Protein AF-A0A2V2SJ49-F1 (afdb_monomer_lite)

Secondary structure (DSSP, 8-state):
------PPP---PPPP----------HHHHHHHHHHHHHHHHHHH-TTSEEEEETTEEEEEES-HHHHHHHHHHHH-S---EEEE--SS---------PPP-

Foldseek 3Di:
DDDDDDDDDDDDDPDDDPPDPPDPPPQVNLQVVLCVVCLVVCCVPPAQWKFKTDPSDTPDIGNDQVVGVVVVCVVPNPDDIDIDHSDPDDDDDDDDDDDDDD

Sequence (102 aa):
MCNVTTMKDSELLPAPQINLPGSTPDKWERERSAFSRLLPSLMRTHKGKYVAIHEERVVDFGDDKIALALRVYAKFGYVPIYVSEVTEQPRIVRIPSPRRVQ

pLDDT: mean 78.87, std 13.24, range [35.66, 93.19]

Structure (mmCIF, N/CA/C/O backbone):
data_AF-A0A2V2SJ49-F1
#
_entry.id   AF-A0A2V2SJ49-F1
#
loop_
_atom_site.group_PDB
_atom_site.id
_atom_site.type_symbol
_atom_site.label_atom_id
_atom_site.label_alt_id
_atom_site.label_comp_id
_atom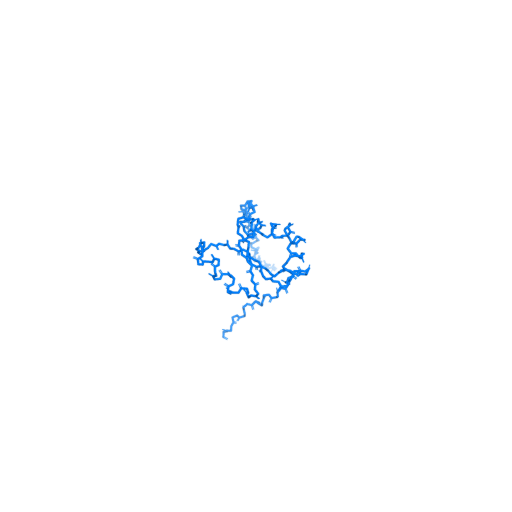_site.label_asym_id
_atom_site.label_entity_id
_atom_site.label_seq_id
_atom_site.pdbx_PDB_ins_code
_atom_site.Cartn_x
_atom_site.Cartn_y
_atom_site.Cartn_z
_atom_site.occupancy
_atom_site.B_iso_or_equiv
_atom_site.auth_seq_id
_atom_site.auth_comp_id
_atom_site.auth_asym_id
_atom_site.auth_atom_id
_atom_site.pdbx_PDB_model_num
ATOM 1 N N . MET A 1 1 ? 50.133 -40.007 42.368 1.00 36.47 1 MET A N 1
ATOM 2 C CA . MET A 1 1 ? 50.212 -39.404 41.021 1.00 36.47 1 MET A CA 1
ATOM 3 C C . MET A 1 1 ? 48.810 -39.425 40.442 1.00 36.47 1 MET A C 1
ATOM 5 O O . MET A 1 1 ? 48.320 -40.504 40.143 1.00 36.47 1 MET A O 1
ATOM 9 N N . CYS A 1 2 ? 48.133 -38.280 40.387 1.00 35.66 2 CYS A N 1
ATOM 10 C CA . CYS A 1 2 ? 46.782 -38.176 39.836 1.00 35.66 2 CYS A CA 1
ATOM 11 C C . CYS A 1 2 ? 46.875 -37.313 38.577 1.00 35.66 2 CYS A C 1
ATOM 13 O O . CYS A 1 2 ? 47.139 -36.118 38.678 1.00 35.66 2 CYS A O 1
ATOM 15 N N . ASN A 1 3 ? 46.723 -37.925 37.403 1.00 44.38 3 ASN A N 1
ATOM 16 C CA . ASN A 1 3 ? 46.737 -37.204 36.136 1.00 44.38 3 ASN A CA 1
ATOM 17 C C . ASN A 1 3 ? 45.353 -36.591 35.906 1.00 44.38 3 ASN A C 1
ATOM 19 O O . ASN A 1 3 ? 44.386 -37.310 35.666 1.00 44.38 3 ASN A O 1
ATOM 23 N N . VAL A 1 4 ? 45.263 -35.263 35.989 1.00 50.28 4 VAL A N 1
ATOM 24 C CA . VAL A 1 4 ? 44.092 -34.508 35.532 1.00 50.28 4 VAL A CA 1
ATOM 25 C C . VAL A 1 4 ? 44.104 -34.509 34.006 1.00 50.28 4 VAL A C 1
ATOM 27 O O . VAL A 1 4 ? 44.989 -33.936 33.376 1.00 50.28 4 VAL A O 1
ATOM 30 N N . THR A 1 5 ? 43.132 -35.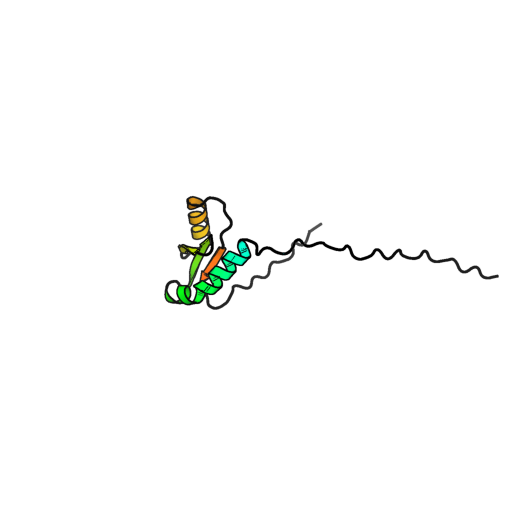194 33.412 1.00 49.97 5 THR A N 1
ATOM 31 C CA . THR A 1 5 ? 42.854 -35.155 31.976 1.00 49.97 5 THR A CA 1
ATOM 32 C C . THR A 1 5 ? 42.397 -33.748 31.586 1.00 49.97 5 THR A C 1
ATOM 34 O O . THR A 1 5 ? 41.337 -33.291 32.009 1.00 49.97 5 THR A O 1
ATOM 37 N N . THR A 1 6 ? 43.206 -33.066 30.777 1.00 54.03 6 THR A N 1
ATOM 38 C CA . THR A 1 6 ? 42.900 -31.782 30.136 1.00 54.03 6 THR A CA 1
ATOM 39 C C . THR A 1 6 ? 41.612 -31.887 29.313 1.00 54.03 6 THR A C 1
ATOM 41 O O . THR A 1 6 ? 41.568 -32.583 28.297 1.00 54.03 6 THR A O 1
ATOM 44 N N . MET A 1 7 ? 40.555 -31.201 29.754 1.00 50.78 7 MET A N 1
ATOM 45 C CA . MET A 1 7 ? 39.359 -30.946 28.948 1.00 50.78 7 MET A CA 1
ATOM 46 C C . MET A 1 7 ? 39.755 -30.058 27.760 1.00 50.78 7 MET A C 1
ATOM 48 O O . MET A 1 7 ? 40.423 -29.044 27.949 1.00 50.78 7 MET A O 1
ATOM 52 N N . LYS A 1 8 ? 39.387 -30.462 26.538 1.00 56.50 8 LYS A N 1
ATOM 53 C CA . LYS A 1 8 ? 39.581 -29.657 25.326 1.00 56.50 8 LYS A CA 1
ATOM 54 C C . LYS A 1 8 ? 38.763 -28.372 25.443 1.00 56.50 8 LYS A C 1
ATOM 56 O O . LYS A 1 8 ? 37.544 -28.430 25.580 1.00 56.50 8 LYS A O 1
ATOM 61 N N . ASP A 1 9 ? 39.476 -27.257 25.402 1.00 59.25 9 ASP A N 1
ATOM 62 C CA . ASP A 1 9 ? 38.971 -25.891 25.342 1.00 59.25 9 ASP A CA 1
ATOM 63 C C . ASP A 1 9 ? 37.999 -25.750 24.156 1.00 59.25 9 ASP A C 1
ATOM 65 O O . ASP A 1 9 ? 38.349 -26.051 23.012 1.00 59.25 9 ASP A O 1
ATOM 69 N N . SER A 1 10 ? 36.746 -25.390 24.438 1.00 63.56 10 SER A N 1
ATOM 70 C CA . SER A 1 10 ? 35.759 -25.060 23.409 1.00 63.56 10 SER A CA 1
ATOM 71 C C . SER A 1 10 ? 36.169 -23.741 22.769 1.00 63.56 10 SER A C 1
ATOM 73 O O . SER A 1 10 ? 35.999 -22.688 23.380 1.00 63.56 10 SER A O 1
ATOM 75 N N . GLU A 1 11 ? 36.693 -23.797 21.547 1.00 68.00 11 GLU A N 1
ATOM 76 C CA . GLU A 1 11 ? 37.094 -22.614 20.787 1.00 68.00 11 GLU A CA 1
ATOM 77 C C . GLU A 1 11 ? 35.905 -21.651 20.631 1.00 68.00 11 GLU A C 1
ATOM 79 O O . GLU A 1 11 ? 34.950 -21.896 19.888 1.00 68.00 11 GLU A O 1
ATOM 84 N N . LEU A 1 12 ? 35.953 -20.539 21.367 1.00 70.50 12 LEU A N 1
ATOM 85 C CA . LEU A 1 12 ? 35.010 -19.437 21.232 1.00 70.50 12 LEU A CA 1
ATOM 86 C C . LEU A 1 12 ? 35.268 -18.737 19.895 1.00 70.50 12 LEU A C 1
ATOM 88 O O . LEU A 1 12 ? 36.217 -17.966 19.757 1.00 70.50 12 LEU A O 1
ATOM 92 N N . LEU A 1 13 ? 34.412 -18.987 18.904 1.00 76.12 13 LEU A N 1
ATOM 93 C CA . LEU A 1 13 ? 34.425 -18.218 17.663 1.00 76.12 13 LEU A CA 1
ATOM 94 C C . LEU A 1 13 ? 33.858 -16.813 17.933 1.00 76.12 13 LEU A C 1
ATOM 96 O O . LEU A 1 13 ? 32.783 -16.698 18.533 1.00 76.12 13 LEU A O 1
ATOM 100 N N . PRO A 1 14 ? 34.535 -15.732 17.500 1.00 78.75 14 PRO A N 1
ATOM 101 C CA . PRO A 1 14 ? 33.990 -14.389 17.626 1.00 78.75 14 PRO A CA 1
ATOM 102 C C . PRO A 1 14 ? 32.694 -14.280 16.820 1.00 78.75 14 PRO A C 1
ATOM 104 O O . PRO A 1 14 ? 32.558 -14.875 15.748 1.00 78.75 14 PRO A O 1
ATOM 107 N N . ALA A 1 15 ? 31.739 -13.496 17.327 1.00 74.75 15 ALA A N 1
ATOM 108 C CA . ALA A 1 15 ? 30.511 -13.228 16.594 1.00 74.75 15 ALA A CA 1
ATOM 109 C C . ALA A 1 15 ? 30.856 -12.665 15.200 1.00 74.75 15 ALA A C 1
ATOM 111 O O . ALA A 1 15 ? 31.670 -11.734 15.105 1.00 74.75 15 ALA A O 1
ATOM 112 N N . PRO A 1 16 ? 30.258 -13.208 14.123 1.00 80.81 16 PRO A N 1
ATOM 113 C CA . PRO A 1 16 ? 30.509 -12.716 12.781 1.00 80.81 16 PRO A CA 1
ATOM 114 C C . PRO A 1 16 ? 30.118 -11.242 12.708 1.00 80.81 16 PRO A C 1
ATOM 116 O O . PRO A 1 16 ? 29.011 -10.852 13.080 1.00 80.81 16 PRO A O 1
ATOM 119 N N . GLN A 1 17 ? 31.045 -10.416 12.232 1.00 78.94 17 GLN A N 1
ATOM 120 C CA . GLN A 1 17 ? 30.780 -9.005 11.987 1.00 78.94 17 GLN A CA 1
ATOM 121 C C . GLN A 1 17 ? 29.924 -8.901 10.722 1.00 78.94 17 GLN A C 1
ATOM 123 O O . GLN A 1 17 ? 30.422 -9.034 9.604 1.00 78.94 17 GLN A O 1
ATOM 128 N N . ILE A 1 18 ? 28.614 -8.713 10.894 1.00 74.88 18 ILE A N 1
ATOM 129 C CA . ILE A 1 18 ? 27.703 -8.472 9.775 1.00 74.88 18 ILE A CA 1
ATOM 130 C C . ILE A 1 18 ? 27.906 -7.020 9.330 1.00 74.88 18 ILE A C 1
ATOM 132 O O . ILE A 1 18 ? 27.369 -6.096 9.938 1.00 74.88 18 ILE A O 1
ATOM 136 N N . ASN A 1 19 ? 28.678 -6.813 8.260 1.00 72.12 19 ASN A N 1
ATOM 137 C CA . ASN A 1 19 ? 28.745 -5.525 7.569 1.00 72.12 19 ASN A CA 1
ATOM 138 C C . ASN A 1 19 ? 27.423 -5.300 6.825 1.00 72.12 19 ASN A C 1
ATOM 140 O O . ASN A 1 19 ? 27.295 -5.622 5.645 1.00 72.12 19 ASN A O 1
ATOM 144 N N . LEU A 1 20 ? 26.417 -4.803 7.544 1.00 68.62 20 LEU A N 1
ATOM 145 C CA . LEU A 1 20 ? 25.150 -4.369 6.967 1.00 68.62 20 LEU A CA 1
ATOM 146 C C . LEU A 1 20 ? 25.442 -3.134 6.099 1.00 68.62 20 LEU A C 1
ATOM 148 O O . LEU A 1 20 ? 25.860 -2.114 6.656 1.00 68.62 20 LEU A O 1
ATOM 152 N N . PRO A 1 21 ? 25.269 -3.183 4.763 1.00 60.59 21 PRO A N 1
ATOM 153 C CA . PRO A 1 21 ? 25.351 -1.970 3.961 1.00 60.59 21 PRO A CA 1
ATOM 154 C C . PRO A 1 21 ? 24.338 -0.972 4.525 1.00 60.59 21 PRO A C 1
ATOM 156 O O . PRO A 1 21 ? 23.193 -1.337 4.800 1.00 60.59 21 PRO A O 1
ATOM 159 N N . GLY A 1 22 ? 24.785 0.264 4.769 1.00 55.34 22 GLY A N 1
ATOM 160 C CA . GLY A 1 22 ? 23.949 1.319 5.331 1.00 55.34 22 GLY A CA 1
ATOM 161 C C . GLY A 1 22 ? 22.628 1.388 4.576 1.00 55.34 22 GLY A C 1
ATOM 162 O O . GLY A 1 22 ? 22.623 1.506 3.352 1.00 55.34 22 GLY A O 1
ATOM 163 N N . SER A 1 23 ? 21.530 1.244 5.318 1.00 53.41 23 SER A N 1
ATOM 164 C CA . SER A 1 23 ? 20.163 1.242 4.808 1.00 53.41 23 SER A CA 1
ATOM 165 C C . SER A 1 23 ? 19.892 2.562 4.085 1.00 53.41 23 SER A C 1
ATOM 167 O O . SER A 1 23 ? 19.472 3.554 4.680 1.00 53.41 23 SER A O 1
ATOM 169 N N . THR A 1 24 ? 20.150 2.609 2.777 1.00 53.62 24 THR A N 1
ATOM 170 C CA . THR A 1 24 ? 19.383 3.510 1.921 1.00 53.62 24 THR A CA 1
ATOM 171 C C . THR A 1 24 ? 17.924 3.170 2.192 1.00 53.62 24 THR A C 1
ATOM 173 O O . THR A 1 24 ? 17.610 1.981 2.132 1.00 53.62 24 THR A O 1
ATOM 176 N N . PRO A 1 25 ? 17.044 4.135 2.523 1.00 55.84 25 PRO A N 1
ATOM 177 C CA . PRO A 1 25 ? 15.648 3.815 2.758 1.00 55.84 25 PRO A CA 1
ATOM 178 C C . PRO A 1 25 ? 15.133 3.129 1.504 1.00 55.84 25 PRO A C 1
ATOM 180 O O . PRO A 1 25 ? 15.069 3.748 0.431 1.00 55.84 25 PRO A O 1
ATOM 183 N N . ASP A 1 26 ? 14.855 1.834 1.652 1.00 72.12 26 ASP A N 1
ATOM 184 C CA . ASP A 1 26 ? 14.322 1.000 0.596 1.00 72.12 26 ASP A CA 1
ATOM 185 C C . ASP A 1 26 ? 13.098 1.718 0.033 1.00 72.12 26 ASP A C 1
ATOM 187 O O . ASP A 1 26 ? 12.379 2.409 0.762 1.00 72.12 26 ASP A O 1
ATOM 191 N N . LYS A 1 27 ? 12.846 1.593 -1.272 1.00 71.62 27 LYS A N 1
ATOM 192 C CA . LYS A 1 27 ? 11.675 2.192 -1.938 1.00 71.62 27 LYS A CA 1
ATOM 193 C C . LYS A 1 27 ? 10.384 2.032 -1.110 1.00 71.62 27 LYS A C 1
ATOM 195 O O . LYS A 1 27 ? 9.586 2.958 -1.007 1.00 71.62 27 LYS A O 1
ATOM 200 N N . TRP A 1 28 ? 10.263 0.897 -0.430 1.00 69.06 28 TRP A N 1
ATOM 201 C CA . TRP A 1 28 ? 9.230 0.587 0.551 1.00 69.06 28 TRP A CA 1
ATOM 202 C C . TRP A 1 28 ? 9.094 1.594 1.712 1.00 69.06 28 TRP A C 1
ATOM 204 O O . TRP A 1 28 ? 7.991 2.050 2.012 1.00 69.06 28 TRP A O 1
ATOM 214 N N . GLU A 1 29 ? 10.196 1.959 2.371 1.00 77.62 29 GLU A N 1
ATOM 215 C CA . GLU A 1 29 ? 10.210 2.901 3.499 1.00 77.62 29 GLU A CA 1
ATOM 216 C C . GLU A 1 29 ? 9.769 4.299 3.042 1.00 77.62 29 GLU A C 1
ATOM 218 O O . GLU A 1 29 ? 9.006 4.985 3.728 1.00 77.62 29 GLU A O 1
ATOM 223 N N . ARG A 1 30 ? 10.182 4.697 1.830 1.00 79.81 30 ARG A N 1
ATOM 224 C CA . ARG A 1 30 ? 9.767 5.967 1.214 1.00 79.81 30 ARG A CA 1
ATOM 225 C C . ARG A 1 30 ? 8.264 5.998 0.958 1.00 79.81 30 ARG A C 1
ATOM 227 O O . ARG A 1 30 ? 7.596 6.955 1.346 1.00 79.81 30 ARG A O 1
ATOM 234 N N . GLU A 1 31 ? 7.717 4.938 0.370 1.00 78.94 31 GLU A N 1
ATOM 235 C CA . GLU A 1 31 ? 6.281 4.826 0.095 1.00 78.94 31 GLU A CA 1
ATOM 236 C C . GLU A 1 31 ? 5.448 4.800 1.387 1.00 78.94 31 GLU A C 1
ATOM 238 O O . GLU A 1 31 ? 4.442 5.507 1.491 1.00 78.94 31 GLU A O 1
ATOM 243 N N . ARG A 1 32 ? 5.904 4.076 2.418 1.00 78.69 32 ARG A N 1
ATOM 244 C CA . ARG A 1 32 ? 5.275 4.059 3.749 1.00 78.69 32 ARG A CA 1
ATOM 245 C C . ARG A 1 32 ? 5.294 5.440 4.419 1.00 78.69 32 ARG A C 1
ATOM 247 O O . ARG A 1 32 ? 4.295 5.860 5.015 1.00 78.69 32 ARG A O 1
ATOM 254 N N . SER A 1 33 ? 6.411 6.159 4.327 1.00 81.62 33 SER A N 1
ATOM 255 C CA . SER A 1 33 ? 6.540 7.518 4.866 1.00 81.62 33 SER A CA 1
ATOM 256 C C . SER A 1 33 ? 5.639 8.505 4.115 1.00 81.62 33 SER A C 1
ATOM 258 O O . SER A 1 33 ? 4.946 9.322 4.725 1.00 81.62 33 SER A O 1
ATOM 260 N N . ALA A 1 34 ? 5.553 8.385 2.786 1.00 83.06 34 ALA A N 1
ATOM 261 C CA . ALA A 1 34 ? 4.624 9.161 1.972 1.00 83.06 34 ALA A CA 1
ATOM 262 C C . ALA A 1 34 ? 3.162 8.913 2.365 1.00 83.06 34 ALA A C 1
ATOM 264 O O . ALA A 1 34 ? 2.431 9.877 2.582 1.00 83.06 34 ALA A O 1
ATOM 265 N N . PHE A 1 35 ? 2.752 7.654 2.557 1.00 83.94 35 PHE A N 1
ATOM 266 C CA . PHE A 1 35 ? 1.418 7.334 3.071 1.00 83.94 35 PHE A CA 1
ATOM 267 C C . PHE A 1 35 ? 1.143 8.017 4.408 1.00 83.94 35 PHE A C 1
ATOM 269 O O . PHE A 1 35 ? 0.119 8.673 4.551 1.00 83.94 35 PHE A O 1
ATOM 276 N N . SER A 1 36 ? 2.075 7.926 5.357 1.00 83.00 36 SER A N 1
ATOM 277 C CA . SER A 1 36 ? 1.915 8.521 6.690 1.00 83.00 36 SER A CA 1
ATOM 278 C C . SER A 1 36 ? 1.733 10.042 6.624 1.00 83.00 36 SER A C 1
ATOM 280 O O . SER A 1 36 ? 0.902 10.593 7.343 1.00 83.00 36 SER A O 1
ATOM 282 N N . ARG A 1 37 ? 2.446 10.724 5.714 1.00 86.56 37 ARG A N 1
ATOM 283 C CA . ARG A 1 37 ? 2.279 12.169 5.467 1.00 86.56 37 ARG A CA 1
ATOM 284 C C . ARG A 1 37 ? 0.938 12.506 4.809 1.00 86.56 37 ARG A C 1
ATOM 286 O O . ARG A 1 37 ? 0.358 13.546 5.107 1.00 86.56 37 ARG A O 1
ATOM 293 N N . LEU A 1 38 ? 0.451 11.649 3.913 1.00 84.75 38 LEU A N 1
ATOM 294 C CA . LEU A 1 38 ? -0.797 11.853 3.167 1.00 84.75 38 LEU A CA 1
ATOM 295 C C . LEU A 1 38 ? -2.043 11.384 3.936 1.00 84.75 38 LEU A C 1
ATOM 297 O O . LEU A 1 38 ? -3.154 11.804 3.607 1.00 84.75 38 LEU A O 1
ATOM 301 N N . LEU A 1 39 ? -1.869 10.556 4.969 1.00 83.62 39 LEU A N 1
ATOM 302 C CA . LEU A 1 39 ? -2.939 9.938 5.748 1.00 83.62 39 LEU A CA 1
ATOM 303 C C . LEU A 1 39 ? -3.959 10.950 6.301 1.00 83.62 39 LEU A C 1
ATOM 305 O O . LEU A 1 39 ? -5.151 10.710 6.103 1.00 83.62 39 LEU A O 1
ATOM 309 N N . PRO A 1 40 ? -3.571 12.098 6.900 1.00 85.38 40 PRO A N 1
ATOM 310 C CA . PRO A 1 40 ? -4.542 13.062 7.425 1.00 85.38 40 PRO A CA 1
ATOM 311 C C .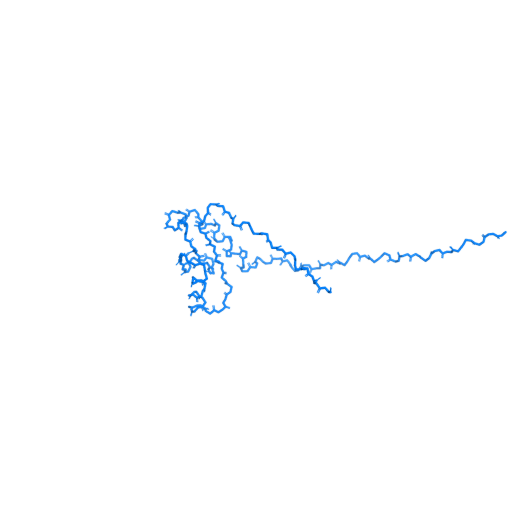 PRO A 1 40 ? -5.461 13.637 6.340 1.00 85.38 40 PRO A C 1
ATOM 313 O O . PRO A 1 40 ? -6.652 13.844 6.567 1.00 85.38 40 PRO A O 1
ATOM 316 N N . SER A 1 41 ? -4.925 13.863 5.138 1.00 86.00 41 SER A N 1
ATOM 317 C CA . SER A 1 41 ? -5.700 14.343 3.990 1.00 86.00 41 SER A CA 1
ATOM 318 C C . SER A 1 41 ? -6.596 13.242 3.426 1.00 86.00 41 SER A C 1
ATOM 320 O O . SER A 1 41 ? -7.770 13.479 3.147 1.00 86.00 41 SER A O 1
ATOM 322 N N . LEU A 1 42 ? -6.076 12.017 3.315 1.00 86.31 42 LEU A N 1
ATOM 323 C CA . LEU A 1 42 ? -6.834 10.865 2.826 1.00 86.31 42 LEU A CA 1
ATOM 324 C C . LEU A 1 42 ? -7.981 10.487 3.762 1.00 86.31 42 LEU A C 1
ATOM 326 O O . LEU A 1 42 ? -9.054 10.126 3.287 1.00 86.31 42 LEU A O 1
ATOM 330 N N . MET A 1 43 ? -7.807 10.639 5.074 1.00 85.50 43 MET A N 1
ATOM 331 C CA . MET A 1 43 ? -8.864 10.410 6.059 1.00 85.50 43 MET A CA 1
ATOM 332 C C . MET A 1 43 ? -10.075 11.330 5.879 1.00 85.50 43 MET A C 1
ATOM 334 O O . MET A 1 43 ? -11.172 10.970 6.299 1.00 85.50 43 MET A O 1
ATOM 338 N N . ARG A 1 44 ? -9.911 12.504 5.259 1.00 86.06 44 ARG A N 1
ATOM 339 C CA . ARG A 1 44 ? -11.026 13.428 5.005 1.00 86.06 44 ARG A CA 1
ATOM 340 C C . ARG A 1 44 ? -11.853 13.030 3.784 1.00 86.06 44 ARG A C 1
ATOM 342 O O . ARG A 1 44 ? -13.050 13.291 3.770 1.00 86.06 44 ARG A O 1
ATOM 349 N N . THR A 1 45 ? -11.231 12.405 2.786 1.00 84.44 45 THR A N 1
ATOM 350 C CA . THR A 1 45 ? -11.854 12.170 1.469 1.00 84.44 45 THR A CA 1
ATOM 351 C C . THR A 1 45 ? -12.155 10.693 1.199 1.00 84.44 45 THR A C 1
ATOM 353 O O . THR A 1 45 ? -13.106 10.374 0.491 1.00 84.44 45 THR A O 1
ATOM 356 N N . HIS A 1 46 ? -11.370 9.775 1.769 1.00 85.06 46 HIS A N 1
ATOM 357 C CA . HIS A 1 46 ? -11.373 8.347 1.428 1.00 85.06 46 HIS A CA 1
ATOM 358 C C . HIS A 1 46 ? -11.333 7.429 2.661 1.00 85.06 46 HIS A C 1
ATOM 360 O O . HIS A 1 46 ? -10.814 6.316 2.584 1.00 85.06 46 HIS A O 1
ATOM 366 N N . LYS A 1 47 ? -11.875 7.872 3.805 1.00 86.31 47 LYS A N 1
ATOM 367 C CA . LYS A 1 47 ? -11.957 7.054 5.029 1.00 86.31 47 LYS A CA 1
ATOM 368 C C . LYS A 1 47 ? -12.626 5.703 4.743 1.00 86.31 47 LYS A C 1
ATOM 370 O O . LYS A 1 47 ? -13.703 5.667 4.154 1.00 86.31 47 LYS A O 1
ATOM 375 N N . GLY A 1 48 ? -11.991 4.612 5.174 1.00 86.25 48 GLY A N 1
ATOM 376 C CA . GLY A 1 48 ? -12.496 3.245 4.977 1.00 86.25 48 GLY A CA 1
ATOM 377 C C . GLY A 1 48 ? -12.303 2.674 3.567 1.00 86.25 48 GLY A C 1
ATOM 378 O O . GLY A 1 48 ? -12.779 1.578 3.292 1.00 86.25 48 GLY A O 1
ATOM 379 N N . LYS A 1 49 ? -11.609 3.388 2.670 1.00 90.31 49 LYS A N 1
ATOM 380 C CA . LYS A 1 49 ? -11.190 2.869 1.360 1.00 90.31 49 LYS A CA 1
ATOM 381 C C . LYS A 1 49 ? -9.718 2.462 1.390 1.00 90.31 49 LYS A C 1
ATOM 383 O O . LYS A 1 49 ? -8.939 2.933 2.220 1.00 90.31 49 LYS A O 1
ATOM 388 N N . TYR A 1 50 ? -9.321 1.619 0.449 1.00 91.38 50 TYR A N 1
ATOM 389 C CA . TYR A 1 50 ? -7.929 1.297 0.161 1.00 91.38 50 TYR A CA 1
ATOM 390 C C . TYR A 1 50 ? -7.328 2.321 -0.796 1.00 91.38 50 TYR A C 1
ATOM 392 O O . TYR A 1 50 ? -7.978 2.754 -1.748 1.00 91.38 50 TYR A O 1
ATOM 400 N N . VAL A 1 51 ? -6.068 2.678 -0.563 1.00 91.56 51 VAL A N 1
ATOM 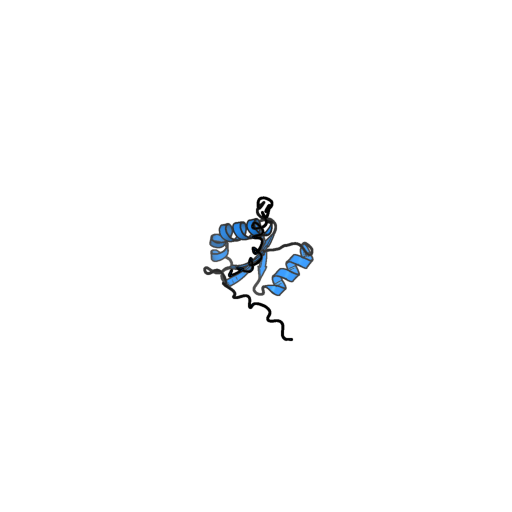401 C CA . VAL A 1 51 ? -5.275 3.527 -1.457 1.00 91.56 51 VAL A CA 1
ATOM 402 C C . VAL A 1 51 ? -4.010 2.800 -1.876 1.00 91.56 51 VAL A C 1
ATOM 404 O O . VAL A 1 51 ? -3.412 2.067 -1.086 1.00 91.56 51 VAL A O 1
ATOM 407 N N . ALA A 1 52 ? -3.607 3.014 -3.124 1.00 91.38 52 ALA A N 1
ATOM 408 C CA . ALA A 1 52 ? -2.346 2.540 -3.661 1.00 91.38 52 ALA A CA 1
ATOM 409 C C . ALA A 1 52 ? -1.391 3.721 -3.818 1.00 91.38 52 ALA A C 1
ATOM 411 O O . ALA A 1 52 ? -1.740 4.736 -4.428 1.00 91.38 52 ALA A O 1
ATOM 412 N N . ILE A 1 53 ? -0.190 3.578 -3.268 1.00 88.50 53 ILE A N 1
ATOM 413 C CA . ILE A 1 53 ? 0.889 4.551 -3.370 1.00 88.50 53 ILE A CA 1
ATOM 414 C C . ILE A 1 53 ? 2.038 3.942 -4.148 1.00 88.50 53 ILE A C 1
ATOM 416 O O . ILE A 1 53 ? 2.456 2.812 -3.899 1.00 88.50 53 ILE A O 1
ATOM 420 N N . HIS A 1 54 ? 2.543 4.733 -5.080 1.00 86.88 54 HIS A N 1
ATOM 421 C CA . HIS A 1 54 ? 3.707 4.423 -5.882 1.00 86.88 54 HIS A CA 1
ATOM 422 C C . HIS A 1 54 ? 4.498 5.713 -6.090 1.00 86.88 54 HIS A C 1
ATOM 424 O O . HIS A 1 54 ? 3.894 6.765 -6.309 1.00 86.88 54 HIS A O 1
ATOM 430 N N . GLU A 1 55 ? 5.829 5.652 -5.982 1.00 84.88 55 GLU A N 1
ATOM 431 C CA . GLU A 1 55 ? 6.703 6.830 -6.144 1.00 84.88 55 GLU A CA 1
ATOM 432 C C . GLU A 1 55 ? 6.266 8.015 -5.251 1.00 84.88 55 GLU A C 1
ATOM 434 O O . GLU A 1 55 ? 6.172 9.160 -5.687 1.00 84.88 55 GLU A O 1
ATOM 439 N N . GLU A 1 56 ? 5.924 7.722 -3.989 1.00 83.81 56 GLU A N 1
ATOM 440 C CA . GLU A 1 56 ? 5.468 8.698 -2.980 1.00 83.81 56 GLU A CA 1
ATOM 441 C C . GLU A 1 56 ? 4.140 9.422 -3.297 1.00 83.81 56 GLU A C 1
ATOM 443 O O . GLU A 1 56 ? 3.798 10.411 -2.642 1.00 83.81 56 GLU A O 1
ATOM 448 N N . ARG A 1 57 ? 3.349 8.933 -4.263 1.00 86.38 57 ARG A N 1
ATOM 449 C CA . ARG A 1 57 ? 2.063 9.536 -4.656 1.00 86.38 57 ARG A CA 1
ATOM 450 C C . ARG A 1 57 ? 0.934 8.514 -4.684 1.00 86.38 57 ARG A C 1
ATOM 452 O O . ARG A 1 57 ? 1.144 7.348 -4.999 1.00 86.38 57 ARG A O 1
ATOM 459 N N . VAL A 1 58 ? -0.282 8.967 -4.380 1.00 88.81 58 VAL A N 1
ATOM 460 C CA . VAL A 1 58 ? -1.495 8.146 -4.514 1.00 88.81 58 VAL A CA 1
ATOM 461 C C . VAL A 1 58 ? -1.813 7.998 -5.996 1.00 88.81 58 VAL A C 1
ATOM 463 O O . VAL A 1 58 ? -2.048 8.994 -6.678 1.00 88.81 58 VAL A O 1
ATOM 466 N N . VAL A 1 59 ? -1.797 6.761 -6.488 1.00 89.81 59 VAL A N 1
ATOM 467 C CA . VAL A 1 59 ? -2.031 6.448 -7.905 1.00 89.81 59 VAL A CA 1
ATOM 468 C C . VAL A 1 59 ? -3.444 5.948 -8.186 1.00 89.81 59 VAL A C 1
ATOM 470 O O . VAL A 1 59 ? -3.930 6.145 -9.299 1.00 89.81 59 VAL A O 1
ATOM 473 N N . ASP A 1 60 ? -4.095 5.313 -7.207 1.00 90.69 60 ASP A N 1
ATOM 474 C CA . ASP A 1 60 ? -5.481 4.842 -7.307 1.00 90.69 60 ASP A CA 1
ATOM 475 C C . ASP A 1 60 ? -6.086 4.583 -5.906 1.00 90.69 60 ASP A C 1
ATOM 477 O O . ASP A 1 60 ? -5.359 4.477 -4.910 1.00 90.69 60 ASP A O 1
ATOM 481 N N . PHE A 1 61 ? -7.414 4.467 -5.829 1.00 93.06 61 PHE A N 1
ATOM 482 C CA . PHE A 1 61 ? -8.167 4.104 -4.624 1.00 93.06 61 PHE A CA 1
ATOM 483 C C . PHE A 1 61 ? -9.317 3.130 -4.937 1.00 93.06 61 PHE A C 1
ATOM 485 O O . PHE A 1 61 ? -9.773 3.003 -6.072 1.00 93.06 61 PHE A O 1
ATOM 492 N N . GLY A 1 62 ? -9.808 2.400 -3.938 1.00 91.50 62 GLY A N 1
ATOM 493 C CA . GLY A 1 62 ? -10.908 1.452 -4.129 1.00 91.50 62 GLY A CA 1
ATOM 494 C C . GLY A 1 62 ? -11.382 0.799 -2.840 1.00 91.50 62 GLY A C 1
ATOM 495 O O . GLY A 1 62 ? -10.755 0.945 -1.800 1.00 91.50 62 GLY A O 1
ATOM 496 N N . ASP A 1 63 ? -12.491 0.071 -2.914 1.00 92.00 63 ASP A N 1
ATOM 497 C CA . ASP A 1 63 ? -13.090 -0.582 -1.742 1.00 92.00 63 ASP A CA 1
ATOM 498 C C . ASP A 1 63 ? -12.518 -1.992 -1.493 1.00 92.00 63 ASP A C 1
ATOM 500 O O . ASP A 1 63 ? -12.613 -2.511 -0.385 1.00 92.00 63 ASP A O 1
ATOM 504 N N . ASP A 1 64 ? -11.858 -2.588 -2.493 1.00 92.06 64 ASP A N 1
ATOM 505 C CA . ASP A 1 64 ? -11.191 -3.888 -2.383 1.00 92.06 64 ASP A CA 1
ATOM 506 C C . ASP A 1 64 ? -9.682 -3.769 -2.633 1.00 92.06 64 ASP A C 1
ATOM 508 O O . ASP A 1 64 ? -9.232 -3.241 -3.657 1.00 92.06 64 ASP A O 1
ATOM 512 N N . LYS A 1 65 ? -8.894 -4.292 -1.688 1.00 88.31 65 LYS A N 1
ATOM 513 C CA . LYS A 1 65 ? -7.429 -4.222 -1.707 1.00 88.31 65 LYS A CA 1
ATOM 514 C C . LYS A 1 65 ? -6.818 -4.948 -2.908 1.00 88.31 65 LYS A C 1
ATOM 516 O O . LYS A 1 65 ? -5.857 -4.451 -3.495 1.00 88.31 65 LYS A O 1
ATOM 521 N N . ILE A 1 66 ? -7.322 -6.138 -3.236 1.00 90.75 66 ILE A N 1
ATOM 522 C CA . ILE A 1 66 ? -6.727 -7.010 -4.256 1.00 90.75 66 ILE A CA 1
ATOM 523 C C . ILE A 1 66 ? -7.066 -6.472 -5.642 1.00 90.75 66 ILE A C 1
ATOM 525 O O . ILE A 1 66 ? -6.174 -6.312 -6.470 1.00 90.75 66 ILE A O 1
ATOM 529 N N . ALA A 1 67 ? -8.328 -6.122 -5.875 1.00 93.19 67 ALA A N 1
ATOM 530 C CA . ALA A 1 67 ? -8.782 -5.510 -7.111 1.00 93.19 67 ALA A CA 1
ATOM 531 C C . ALA A 1 67 ? -8.029 -4.203 -7.389 1.00 93.19 67 ALA A C 1
ATOM 533 O O . ALA A 1 67 ? -7.591 -3.983 -8.516 1.00 93.19 67 ALA A O 1
ATOM 534 N N . LEU A 1 68 ? -7.815 -3.365 -6.368 1.00 92.94 68 LEU A N 1
ATOM 535 C CA . LEU A 1 68 ? -7.001 -2.154 -6.484 1.00 92.94 68 LEU A CA 1
ATOM 536 C C . LEU A 1 68 ? -5.559 -2.476 -6.900 1.00 92.94 68 LEU A C 1
ATOM 538 O O . LEU A 1 68 ? -5.065 -1.911 -7.873 1.00 92.94 68 LEU A O 1
ATOM 542 N N . ALA A 1 69 ? -4.897 -3.409 -6.210 1.00 88.81 69 ALA A N 1
ATOM 543 C CA . ALA A 1 69 ? -3.528 -3.801 -6.541 1.00 88.81 69 ALA A CA 1
ATOM 544 C C . ALA A 1 69 ? -3.417 -4.343 -7.977 1.00 88.81 69 ALA A C 1
ATOM 546 O O . ALA A 1 69 ? -2.526 -3.936 -8.717 1.00 88.81 69 ALA A O 1
ATOM 547 N N . LEU A 1 70 ? -4.352 -5.199 -8.401 1.00 92.31 70 LEU A N 1
ATOM 548 C CA . LEU A 1 70 ? -4.389 -5.750 -9.758 1.00 92.31 70 LEU A CA 1
ATOM 549 C C . LEU A 1 70 ? -4.557 -4.662 -10.826 1.00 92.31 70 LEU A C 1
ATOM 551 O O . LEU A 1 70 ? -3.869 -4.708 -11.843 1.00 92.31 70 LEU A O 1
ATOM 555 N N . ARG A 1 71 ? -5.416 -3.659 -10.596 1.00 92.75 71 ARG A N 1
ATOM 556 C CA . ARG A 1 71 ? -5.562 -2.519 -11.520 1.00 92.75 71 ARG A C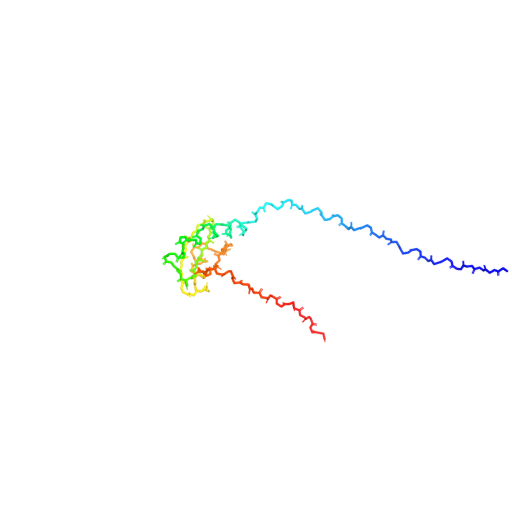A 1
ATOM 557 C C . ARG A 1 71 ? -4.276 -1.709 -11.636 1.00 92.75 71 ARG A C 1
ATOM 559 O O . ARG A 1 71 ? -3.891 -1.317 -12.736 1.00 92.75 71 ARG A O 1
ATOM 566 N N . VAL A 1 72 ? -3.603 -1.472 -10.513 1.00 92.06 72 VAL A N 1
ATOM 567 C CA . VAL A 1 72 ? -2.336 -0.734 -10.490 1.00 92.06 72 VAL A CA 1
ATOM 568 C C . VAL A 1 72 ? -1.246 -1.529 -11.207 1.00 92.06 72 VAL A C 1
ATOM 570 O O . VAL A 1 72 ? -0.553 -0.963 -12.050 1.00 92.06 72 VAL A O 1
ATOM 573 N N . TYR A 1 73 ? -1.158 -2.842 -10.982 1.00 91.81 73 TYR A N 1
ATOM 574 C CA . TYR A 1 73 ? -0.239 -3.711 -11.721 1.00 91.81 73 TYR A CA 1
ATOM 575 C C . TYR A 1 73 ? -0.532 -3.749 -13.222 1.00 91.81 73 TYR A C 1
ATOM 577 O O . TYR A 1 73 ? 0.398 -3.722 -14.022 1.00 91.81 73 TYR A O 1
ATOM 585 N N . ALA A 1 74 ? -1.803 -3.753 -13.627 1.00 92.25 74 ALA A N 1
ATOM 586 C CA . ALA A 1 74 ? -2.169 -3.688 -15.040 1.00 92.25 74 ALA A CA 1
ATOM 587 C C . ALA A 1 74 ? -1.740 -2.364 -15.702 1.00 92.25 74 ALA A C 1
ATOM 589 O O . ALA A 1 74 ? -1.447 -2.343 -16.894 1.00 92.25 74 ALA A O 1
ATOM 590 N N . LYS A 1 75 ? -1.684 -1.263 -14.938 1.00 90.75 75 LYS A N 1
ATOM 591 C CA . LYS A 1 75 ? -1.335 0.074 -15.442 1.00 90.75 75 LYS A CA 1
ATOM 592 C C . LYS A 1 75 ? 0.167 0.372 -15.422 1.00 90.75 75 LYS A C 1
ATOM 594 O O . LYS A 1 75 ? 0.658 1.029 -16.333 1.00 90.75 75 LYS A O 1
ATOM 599 N N . PHE A 1 76 ? 0.878 -0.070 -14.386 1.00 87.06 76 PHE A N 1
ATOM 600 C CA . PHE A 1 76 ? 2.286 0.276 -14.144 1.00 87.06 76 PHE A CA 1
ATOM 601 C C . PHE A 1 76 ? 3.247 -0.918 -14.270 1.00 87.06 76 PHE A C 1
ATOM 603 O O . PHE A 1 76 ? 4.459 -0.744 -14.166 1.00 87.06 76 PHE A O 1
ATOM 610 N N . GLY A 1 77 ? 2.730 -2.123 -14.514 1.00 89.38 77 GLY A N 1
ATOM 611 C CA . GLY A 1 77 ? 3.505 -3.361 -14.486 1.00 89.38 77 GLY A CA 1
ATOM 612 C C . GLY A 1 77 ? 3.714 -3.886 -13.065 1.00 89.38 77 GLY A C 1
ATOM 613 O O . GLY A 1 77 ? 3.230 -3.311 -12.091 1.00 89.38 77 GLY A O 1
ATOM 614 N N . TYR A 1 78 ? 4.435 -5.002 -12.935 1.00 86.94 78 TYR A N 1
ATOM 615 C CA . TYR A 1 78 ? 4.697 -5.660 -11.650 1.00 86.94 78 TYR A CA 1
ATOM 616 C C . TYR A 1 78 ? 5.806 -4.943 -10.861 1.00 86.94 78 TYR A C 1
ATOM 618 O O . TYR A 1 78 ? 6.931 -5.427 -10.739 1.00 86.94 78 TYR A O 1
ATOM 626 N N . VAL A 1 79 ? 5.492 -3.744 -10.373 1.00 85.69 79 VAL A N 1
ATOM 627 C CA . VAL A 1 79 ? 6.393 -2.879 -9.599 1.00 85.69 79 VAL A CA 1
ATOM 628 C C . VAL A 1 79 ? 6.013 -2.871 -8.117 1.00 85.69 79 VAL A C 1
ATOM 630 O O . VAL A 1 79 ? 4.838 -3.022 -7.798 1.00 85.69 79 VAL A O 1
ATOM 633 N N . PRO A 1 80 ? 6.956 -2.660 -7.183 1.00 82.19 80 PRO A N 1
ATOM 634 C CA . PRO A 1 80 ? 6.611 -2.481 -5.776 1.00 82.19 80 PRO A CA 1
ATOM 635 C C . PRO A 1 80 ? 5.630 -1.315 -5.601 1.00 82.19 80 PRO A C 1
ATOM 637 O O . PRO A 1 80 ? 5.890 -0.209 -6.086 1.00 82.19 80 PRO A O 1
ATOM 640 N N . ILE A 1 81 ? 4.507 -1.598 -4.941 1.00 87.00 81 ILE A N 1
ATOM 641 C CA . ILE A 1 81 ? 3.466 -0.633 -4.588 1.00 87.00 81 ILE A CA 1
ATOM 642 C C . ILE A 1 81 ? 3.059 -0.829 -3.131 1.00 87.00 81 ILE A C 1
ATOM 644 O O . ILE A 1 81 ? 2.962 -1.959 -2.638 1.00 87.00 81 ILE A O 1
ATOM 648 N N . TYR A 1 82 ? 2.749 0.270 -2.455 1.00 86.25 82 TYR A N 1
ATOM 649 C CA . TYR A 1 82 ? 2.222 0.243 -1.100 1.00 86.25 82 TYR A CA 1
ATOM 650 C C . TYR A 1 82 ? 0.699 0.367 -1.123 1.00 86.25 82 TYR A C 1
ATOM 652 O O . TYR A 1 82 ? 0.158 1.374 -1.573 1.00 86.25 82 TYR A O 1
ATOM 660 N N . VAL A 1 83 ? -0.006 -0.651 -0.620 1.00 88.50 83 VAL A N 1
ATOM 661 C CA . VAL A 1 83 ? -1.475 -0.649 -0.542 1.00 88.50 83 VAL A CA 1
ATOM 662 C C . VAL A 1 83 ? -1.928 -0.797 0.904 1.00 88.50 83 VAL A C 1
ATOM 664 O O . VAL A 1 83 ? -1.695 -1.837 1.532 1.00 88.50 83 VAL A O 1
ATOM 667 N N . SER A 1 84 ? -2.622 0.220 1.412 1.00 87.19 84 SER A N 1
ATOM 668 C CA . SER A 1 84 ? -3.165 0.235 2.772 1.00 87.19 84 SER A CA 1
ATOM 669 C C . SER A 1 84 ? -4.567 0.831 2.812 1.00 87.19 84 SER A C 1
ATOM 671 O O . SER A 1 84 ? -4.946 1.639 1.965 1.00 87.19 84 SER A O 1
ATOM 673 N N . GLU A 1 85 ? -5.340 0.406 3.807 1.00 90.38 85 GLU A N 1
ATOM 674 C CA . GLU A 1 85 ? -6.625 1.014 4.140 1.00 90.38 85 GLU A CA 1
ATOM 675 C C . GLU A 1 85 ? -6.399 2.372 4.805 1.00 90.38 85 GLU A C 1
ATOM 677 O O . GLU A 1 85 ? -5.449 2.547 5.576 1.00 90.38 85 GLU A O 1
ATOM 682 N N . VAL A 1 86 ? -7.267 3.334 4.508 1.00 88.00 86 VAL A N 1
ATOM 683 C CA . VAL A 1 86 ? -7.258 4.660 5.122 1.00 88.00 86 VAL A CA 1
ATOM 684 C C . VAL A 1 86 ? -8.036 4.598 6.435 1.00 88.00 86 VAL A C 1
ATOM 686 O O . VAL A 1 86 ? -9.233 4.899 6.498 1.00 88.00 86 VAL A O 1
ATOM 689 N N . THR A 1 87 ? -7.334 4.191 7.490 1.00 85.62 87 THR A N 1
ATOM 690 C CA . THR A 1 87 ? -7.842 4.088 8.864 1.00 85.62 87 THR A CA 1
ATOM 691 C C . THR A 1 87 ? -6.911 4.800 9.843 1.00 85.62 87 THR A C 1
ATOM 693 O O . THR A 1 87 ? -5.714 4.919 9.598 1.00 85.62 87 THR A O 1
ATOM 696 N N . GLU A 1 88 ? -7.449 5.258 10.977 1.00 74.94 88 GLU A N 1
ATOM 697 C CA . GLU A 1 88 ? -6.656 5.906 12.041 1.00 74.94 88 GLU A CA 1
ATOM 698 C C . GLU A 1 88 ? -5.653 4.957 12.694 1.00 74.94 88 GLU A C 1
ATOM 700 O O . GLU A 1 88 ? -4.585 5.374 13.133 1.00 74.94 88 GLU A O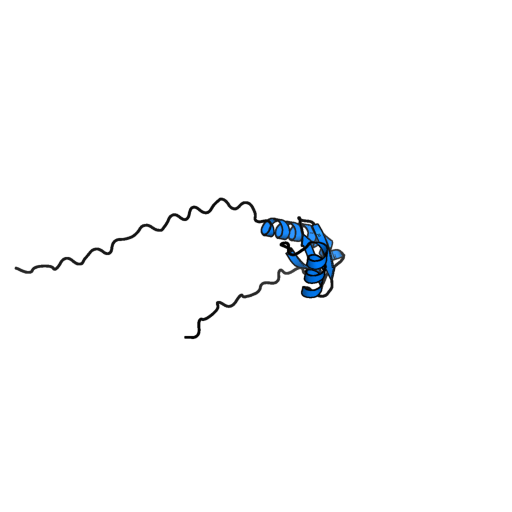 1
ATOM 705 N N . GLN A 1 89 ? -5.999 3.673 12.766 1.00 73.44 89 GLN A N 1
ATOM 706 C CA . GLN A 1 89 ? -5.168 2.664 13.404 1.00 73.44 89 GLN A CA 1
ATOM 707 C C . GLN A 1 89 ? -4.426 1.849 12.341 1.00 73.44 89 GLN A C 1
ATOM 709 O O . GLN A 1 89 ? -5.063 1.361 11.399 1.00 73.44 89 GLN A O 1
ATOM 714 N N . PRO A 1 90 ? -3.100 1.665 12.478 1.00 69.31 90 PRO A N 1
ATOM 715 C CA . PRO A 1 90 ? -2.355 0.778 11.603 1.00 69.31 90 PRO A CA 1
ATOM 716 C C . PRO A 1 90 ? -2.797 -0.669 11.838 1.00 69.31 90 PRO A C 1
ATOM 718 O O . PRO A 1 90 ? -2.952 -1.116 12.975 1.00 69.31 90 PRO A O 1
ATOM 721 N N . ARG A 1 91 ? -2.967 -1.433 10.757 1.00 68.88 91 ARG A N 1
ATOM 722 C CA . ARG A 1 91 ? -3.343 -2.846 10.853 1.00 68.88 91 ARG A CA 1
ATOM 723 C C . ARG A 1 91 ? -2.140 -3.670 11.319 1.00 68.88 91 ARG A C 1
ATOM 725 O O . ARG A 1 91 ? -1.251 -3.983 10.531 1.00 68.88 91 ARG A O 1
ATOM 732 N N . ILE A 1 92 ? -2.107 -4.014 12.603 1.00 73.19 92 ILE A N 1
ATOM 733 C CA . ILE A 1 92 ? -1.090 -4.906 13.171 1.00 73.19 92 ILE A CA 1
ATOM 734 C C . ILE A 1 92 ? -1.506 -6.347 12.865 1.00 73.19 92 ILE A C 1
ATOM 736 O O . ILE A 1 92 ? -2.539 -6.817 13.338 1.00 73.19 92 ILE A O 1
ATOM 740 N N . VAL A 1 93 ? -0.713 -7.051 12.055 1.00 74.94 93 VAL A N 1
ATOM 741 C CA . VAL A 1 93 ? -0.940 -8.465 11.722 1.00 74.94 93 VAL A CA 1
ATOM 742 C C . VAL A 1 93 ? 0.125 -9.337 12.376 1.00 74.94 93 VAL A C 1
ATOM 744 O O . VAL A 1 93 ? 1.313 -9.023 12.332 1.00 74.94 93 VAL A O 1
ATOM 747 N N . ARG A 1 94 ? -0.290 -10.457 12.977 1.00 76.00 94 ARG A N 1
ATOM 748 C CA . ARG A 1 94 ? 0.638 -11.468 13.491 1.00 76.00 94 ARG A CA 1
ATOM 749 C C . ARG A 1 94 ? 0.962 -12.448 12.372 1.00 76.00 94 ARG A C 1
ATOM 751 O O . ARG A 1 94 ? 0.087 -13.203 11.956 1.00 76.00 94 ARG A O 1
ATOM 758 N N . ILE A 1 95 ? 2.208 -12.454 11.913 1.00 80.38 95 ILE A N 1
ATOM 759 C CA . ILE A 1 95 ? 2.686 -13.425 10.926 1.00 80.38 95 ILE A CA 1
ATOM 760 C C . ILE A 1 95 ? 3.087 -14.698 11.691 1.00 80.38 95 ILE A C 1
ATOM 762 O O . ILE A 1 95 ? 4.028 -14.642 12.487 1.00 80.38 95 ILE A O 1
ATOM 766 N N . PRO A 1 96 ? 2.366 -15.828 11.546 1.00 80.19 96 PRO A N 1
ATOM 767 C CA . PRO A 1 96 ? 2.737 -17.061 12.228 1.00 80.19 96 PRO A CA 1
ATOM 768 C C . PRO A 1 96 ? 4.044 -17.609 11.647 1.00 80.19 96 PRO A C 1
ATOM 770 O O . PRO A 1 96 ? 4.241 -17.609 10.433 1.00 80.19 96 PRO A O 1
ATOM 773 N N . SER A 1 97 ? 4.929 -18.103 12.514 1.00 82.69 97 SER A N 1
ATOM 774 C CA . SER A 1 97 ? 6.139 -18.794 12.063 1.00 82.69 97 SER A CA 1
ATOM 775 C C . SER A 1 97 ? 5.757 -20.133 11.417 1.00 82.69 97 SER A C 1
ATOM 777 O O . SER A 1 97 ? 4.994 -20.894 12.028 1.00 82.69 97 SER A O 1
ATOM 779 N N . PRO A 1 98 ? 6.249 -20.445 10.204 1.00 84.50 98 PRO A N 1
ATOM 780 C CA . PRO A 1 98 ? 6.002 -21.736 9.583 1.00 84.50 98 PRO A CA 1
ATOM 781 C C . PRO A 1 98 ? 6.650 -22.841 10.426 1.00 84.50 98 PRO A C 1
ATOM 783 O O . PRO A 1 98 ? 7.871 -22.912 10.567 1.00 84.50 98 PRO A O 1
ATOM 786 N N . ARG A 1 99 ? 5.828 -23.731 10.990 1.00 81.88 99 ARG A N 1
ATOM 787 C CA . ARG A 1 99 ? 6.314 -24.940 11.658 1.00 81.88 99 ARG A CA 1
ATOM 788 C C . ARG A 1 99 ? 6.518 -26.014 10.597 1.00 81.88 99 ARG A C 1
ATOM 790 O O . ARG A 1 99 ? 5.553 -26.436 9.966 1.00 81.88 99 ARG A O 1
ATOM 797 N N . ARG A 1 100 ? 7.760 -26.465 10.405 1.00 80.50 100 ARG A N 1
ATOM 798 C CA . ARG A 1 100 ? 8.016 -27.677 9.618 1.00 80.50 100 ARG A CA 1
ATOM 799 C C . ARG A 1 100 ? 7.397 -28.863 10.356 1.00 80.50 100 ARG A C 1
ATOM 801 O O . ARG A 1 100 ? 7.798 -29.156 11.479 1.00 80.50 100 ARG A O 1
ATOM 808 N N . VAL A 1 101 ? 6.409 -29.495 9.737 1.00 79.69 101 VAL A N 1
ATOM 809 C CA . VAL A 1 101 ? 5.909 -30.813 10.136 1.00 79.69 101 VAL A CA 1
ATOM 810 C C . VAL A 1 101 ? 6.823 -31.830 9.455 1.00 79.69 101 VAL A C 1
ATOM 812 O O . VAL A 1 101 ? 6.949 -31.796 8.231 1.00 79.69 101 VAL A O 1
ATOM 815 N N . GLN A 1 102 ? 7.534 -32.620 10.257 1.00 72.44 102 GLN A N 1
ATOM 816 C CA . GLN A 1 102 ? 8.327 -33.775 9.828 1.00 72.44 102 GLN A CA 1
ATOM 817 C C . GLN A 1 102 ? 7.586 -35.042 10.232 1.00 72.44 102 GLN A C 1
ATOM 819 O O . GLN A 1 102 ? 6.946 -34.997 11.309 1.00 72.44 102 GLN A O 1
#

Radius of gyration: 24.59 Å; chains: 1; bounding box: 63×54×56 Å